Protein AF-A0A2J4G900-F1 (afdb_monomer_lite)

Secondary structure (DSSP, 8-state):
--SHHHHHHHHHHHHHHHHHS-GGGHHHHHHHHHHHHHHHH-TT--B-HHHHHHHSTT-S-HHHHHHHHHHTTSEEEEE-SSS-EEEE-TTSHHHHHHHHHHHH-

Sequence (105 aa):
MRAERSSSAFEEVEEELASLVPRRSQGYLRVFMFFVRKYLEDPSQSFNAYAVEKEVVNISRARPILEWLSQKGFLKVVDSSPVPYYKLNPEKKLVKLLLNLLKQA

pLDDT: mean 86.79, std 13.73, range [41.97, 98.0]

Structure (mmCIF, N/CA/C/O backbone):
data_AF-A0A2J4G900-F1
#
_entry.id   AF-A0A2J4G900-F1
#
loop_
_atom_site.group_PDB
_atom_site.id
_atom_site.type_symbol
_atom_site.label_atom_id
_atom_site.label_alt_id
_atom_site.label_comp_id
_atom_site.label_asym_id
_atom_site.label_entity_id
_atom_site.label_seq_id
_atom_site.pdbx_PDB_ins_code
_atom_site.Cartn_x
_atom_site.Cartn_y
_atom_site.Cartn_z
_atom_site.occupancy
_atom_site.B_iso_or_equiv
_atom_site.auth_seq_id
_atom_site.auth_comp_id
_atom_site.auth_asym_id
_atom_site.auth_atom_id
_atom_site.pdbx_PDB_model_num
ATOM 1 N N . MET A 1 1 ? -0.040 29.761 5.124 1.00 41.97 1 MET A N 1
ATOM 2 C CA . MET A 1 1 ? 0.644 28.966 6.167 1.00 41.97 1 MET A CA 1
ATOM 3 C C . MET A 1 1 ? -0.362 28.004 6.797 1.00 41.97 1 MET A C 1
ATOM 5 O O . MET A 1 1 ? -1.136 28.422 7.645 1.00 41.97 1 MET A O 1
ATOM 9 N N . ARG A 1 2 ? -0.468 26.760 6.305 1.00 43.91 2 ARG A N 1
ATOM 10 C CA . ARG A 1 2 ? -1.389 25.732 6.853 1.00 43.91 2 ARG A CA 1
ATOM 11 C C . ARG A 1 2 ? -0.887 24.286 6.672 1.00 43.91 2 ARG A C 1
ATOM 13 O O . ARG A 1 2 ? -1.627 23.360 6.963 1.00 43.91 2 ARG A O 1
ATOM 20 N N . ALA A 1 3 ? 0.350 24.100 6.199 1.00 45.22 3 ALA A N 1
ATOM 21 C CA . ALA A 1 3 ? 0.895 22.792 5.822 1.00 45.22 3 ALA A CA 1
ATOM 22 C C . ALA A 1 3 ? 1.624 22.056 6.967 1.00 45.22 3 ALA A C 1
ATOM 24 O O . ALA A 1 3 ? 1.782 20.845 6.901 1.00 45.22 3 ALA A O 1
ATOM 25 N N . GLU A 1 4 ? 2.032 22.753 8.032 1.00 42.59 4 GLU A N 1
ATOM 26 C CA . GLU A 1 4 ? 2.922 22.175 9.056 1.00 42.59 4 GLU A CA 1
ATOM 27 C C . GLU A 1 4 ? 2.207 21.259 10.064 1.00 42.59 4 GLU A C 1
ATOM 29 O O . GLU A 1 4 ? 2.804 20.306 10.549 1.00 42.59 4 GLU A O 1
ATOM 34 N N . ARG A 1 5 ? 0.911 21.473 10.344 1.00 43.19 5 ARG A N 1
ATOM 35 C CA . ARG A 1 5 ? 0.171 20.658 11.333 1.00 43.19 5 ARG A CA 1
ATOM 36 C C . ARG A 1 5 ? -0.218 19.264 10.838 1.00 43.19 5 ARG A C 1
ATOM 38 O O . ARG A 1 5 ? -0.371 18.362 11.646 1.00 43.19 5 ARG A O 1
ATOM 45 N N . SER A 1 6 ? -0.384 19.087 9.527 1.00 51.47 6 SER A N 1
ATOM 46 C CA . SER A 1 6 ? -0.807 17.801 8.959 1.00 51.47 6 SER A CA 1
ATOM 47 C C . SER A 1 6 ? 0.345 16.799 8.835 1.00 51.47 6 SER A C 1
ATOM 49 O O . SER A 1 6 ? 0.079 15.603 8.771 1.00 51.47 6 SER A O 1
ATOM 51 N N . SER A 1 7 ? 1.600 17.270 8.782 1.00 58.38 7 SER A N 1
ATOM 52 C CA . SER A 1 7 ? 2.773 16.389 8.666 1.00 58.38 7 SER A CA 1
ATOM 53 C C . SER A 1 7 ? 3.098 15.716 9.999 1.00 58.38 7 SER A C 1
ATOM 55 O O . SER A 1 7 ? 3.331 14.513 10.013 1.00 58.38 7 SER A O 1
ATOM 57 N N . SER A 1 8 ? 3.032 16.451 11.121 1.00 62.94 8 SER A N 1
ATOM 58 C CA . SER A 1 8 ? 3.412 15.895 12.431 1.00 62.94 8 SER A CA 1
ATOM 59 C C . SER A 1 8 ? 2.430 14.831 12.923 1.00 62.94 8 SER A C 1
ATOM 61 O O . SER A 1 8 ? 2.854 13.774 13.365 1.00 62.94 8 SER A O 1
ATOM 63 N N . ALA A 1 9 ? 1.120 15.052 12.764 1.00 68.25 9 ALA A N 1
ATOM 64 C CA . ALA A 1 9 ? 0.107 14.086 13.192 1.00 68.25 9 ALA A CA 1
ATOM 65 C C . ALA A 1 9 ? 0.189 12.760 12.413 1.00 68.25 9 ALA A C 1
ATOM 67 O O . ALA A 1 9 ? -0.064 11.691 12.960 1.00 68.25 9 ALA A O 1
ATOM 68 N N . PHE A 1 10 ? 0.555 12.812 11.128 1.00 71.19 10 PHE A N 1
ATOM 69 C CA . PHE A 1 10 ? 0.726 11.605 10.323 1.00 71.19 10 PHE A CA 1
ATOM 70 C C . PHE A 1 10 ? 2.001 10.843 10.705 1.00 71.19 10 PHE A C 1
ATOM 72 O O . PHE A 1 10 ? 1.972 9.617 10.792 1.00 71.19 10 PHE A O 1
ATOM 79 N N . GLU A 1 11 ? 3.098 11.564 10.947 1.00 72.44 11 GLU A N 1
ATOM 80 C CA . GLU A 1 11 ? 4.365 10.987 11.409 1.00 72.44 11 GLU A CA 1
ATOM 81 C C . GLU A 1 11 ? 4.209 10.329 12.789 1.00 72.44 11 GLU A C 1
ATOM 83 O O . GLU A 1 11 ? 4.638 9.192 12.964 1.00 72.44 11 GLU A O 1
ATOM 88 N N . GLU A 1 12 ? 3.495 10.966 13.724 1.00 76.19 12 GLU A N 1
ATOM 89 C CA . GLU A 1 12 ? 3.167 10.394 15.039 1.00 76.19 12 GLU A CA 1
ATOM 90 C C . GLU A 1 12 ? 2.371 9.083 14.912 1.00 76.19 12 GLU A C 1
ATOM 92 O O . GLU A 1 12 ? 2.716 8.081 15.541 1.00 76.19 12 GLU A O 1
ATOM 97 N N . VAL A 1 13 ? 1.352 9.043 14.044 1.00 77.62 13 VAL A N 1
ATOM 98 C CA . VAL A 1 13 ? 0.569 7.821 13.788 1.00 77.62 13 VAL A CA 1
ATOM 99 C C . VAL A 1 13 ? 1.424 6.733 13.133 1.00 77.62 13 VAL A C 1
ATOM 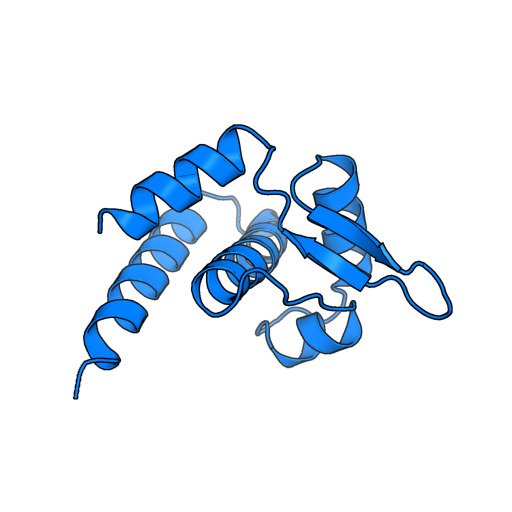101 O O . VAL A 1 13 ? 1.281 5.554 13.462 1.00 77.62 13 VAL A O 1
ATOM 104 N N . GLU A 1 14 ? 2.310 7.088 12.202 1.00 77.69 14 GLU A N 1
ATOM 105 C CA . GLU A 1 14 ? 3.222 6.125 11.581 1.00 77.69 14 GLU A CA 1
ATOM 106 C C . GLU A 1 14 ? 4.195 5.529 12.607 1.00 77.69 14 GLU A C 1
ATOM 108 O O . GLU A 1 14 ? 4.387 4.309 12.620 1.00 77.69 14 GLU A O 1
ATOM 113 N N . GLU A 1 15 ? 4.765 6.350 13.491 1.00 78.75 15 GLU A N 1
ATOM 114 C CA . GLU A 1 15 ? 5.657 5.899 14.562 1.00 78.75 15 GLU A CA 1
ATOM 115 C C . GLU A 1 15 ? 4.933 5.027 15.594 1.00 78.75 15 GLU A C 1
ATOM 117 O O . GLU A 1 15 ? 5.429 3.950 15.947 1.00 78.75 15 GLU A O 1
ATOM 122 N N . GLU A 1 16 ? 3.736 5.429 16.028 1.00 81.56 16 GLU A N 1
ATOM 123 C CA . GLU A 1 16 ? 2.926 4.658 16.969 1.00 81.56 16 GLU A CA 1
ATOM 124 C C . GLU A 1 16 ? 2.553 3.297 16.369 1.00 81.56 16 GLU A C 1
ATOM 126 O O . GLU A 1 16 ? 2.810 2.254 16.977 1.00 81.56 16 GLU A O 1
ATOM 131 N N . LEU A 1 17 ? 2.061 3.266 15.127 1.00 79.75 17 LEU A N 1
ATOM 132 C CA . LEU A 1 17 ? 1.774 2.014 14.428 1.00 79.75 17 LEU A CA 1
ATOM 133 C C . LEU A 1 17 ? 3.038 1.164 14.244 1.00 79.75 17 LEU A C 1
ATOM 135 O O . LEU A 1 17 ? 2.974 -0.056 14.415 1.00 79.75 17 LEU A O 1
ATOM 139 N N . ALA A 1 18 ? 4.186 1.775 13.935 1.00 79.44 18 ALA A N 1
ATOM 140 C CA . ALA A 1 18 ? 5.459 1.074 13.774 1.00 79.44 18 ALA A CA 1
ATOM 141 C C . ALA A 1 18 ? 5.978 0.462 15.082 1.00 79.44 18 ALA A C 1
ATOM 143 O O . ALA A 1 18 ? 6.673 -0.559 15.029 1.00 79.44 18 ALA A O 1
ATOM 144 N N . SER A 1 19 ? 5.628 1.044 16.232 1.00 79.75 19 SER A N 1
ATOM 145 C CA . SER A 1 19 ? 5.941 0.498 17.557 1.00 79.75 19 SER A CA 1
ATOM 146 C C . SER A 1 19 ? 5.132 -0.767 17.887 1.00 79.75 19 SER A C 1
ATOM 148 O O . SER A 1 19 ? 5.622 -1.648 18.59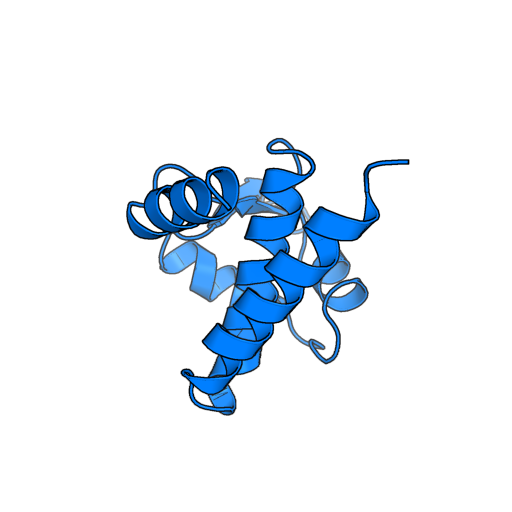4 1.00 79.75 19 SER A O 1
ATOM 150 N N . LEU A 1 20 ? 3.930 -0.899 17.312 1.00 82.69 20 LEU A N 1
ATOM 151 C CA . LEU A 1 20 ? 3.010 -2.018 17.545 1.00 82.69 20 LEU A CA 1
ATOM 152 C C . LEU A 1 20 ? 3.277 -3.230 16.640 1.00 82.69 20 LEU A C 1
ATOM 154 O O . LEU A 1 20 ? 2.826 -4.338 16.941 1.00 82.69 20 LEU A O 1
ATOM 158 N N . VAL A 1 21 ? 4.002 -3.054 15.529 1.00 83.75 21 VAL A N 1
ATOM 159 C CA . VAL A 1 21 ? 4.364 -4.158 14.628 1.00 83.75 21 VAL A CA 1
ATOM 160 C C . VAL A 1 21 ? 5.781 -4.682 14.880 1.00 83.75 21 VAL A C 1
ATOM 162 O O . VAL A 1 21 ? 6.709 -3.909 15.117 1.00 83.75 21 VAL A O 1
ATOM 165 N N . PRO A 1 22 ? 6.008 -6.005 14.744 1.00 85.62 22 PRO A N 1
ATOM 166 C CA . PRO A 1 22 ? 7.351 -6.572 14.802 1.00 85.62 22 PRO A CA 1
ATOM 167 C C . PRO A 1 22 ? 8.302 -5.871 13.825 1.00 85.62 22 PRO A C 1
ATOM 169 O O . PRO A 1 22 ? 7.921 -5.615 12.683 1.00 85.62 22 PRO A O 1
ATOM 172 N N . ARG A 1 23 ? 9.570 -5.660 14.215 1.00 82.50 23 ARG A N 1
ATOM 173 C CA . ARG A 1 23 ? 10.591 -4.992 13.374 1.00 82.50 23 ARG A CA 1
ATOM 174 C C . ARG A 1 23 ? 10.654 -5.530 11.940 1.00 82.50 23 ARG A C 1
ATOM 176 O O . ARG A 1 23 ? 10.733 -4.761 10.991 1.00 82.50 23 ARG A O 1
ATOM 183 N N . ARG A 1 24 ? 10.530 -6.852 11.768 1.00 81.56 24 ARG A N 1
ATOM 184 C CA . ARG A 1 24 ? 10.508 -7.521 10.449 1.00 81.56 24 ARG A CA 1
ATOM 185 C C . ARG A 1 24 ? 9.362 -7.079 9.525 1.00 81.56 24 ARG A C 1
ATOM 187 O O . ARG A 1 24 ? 9.455 -7.257 8.317 1.00 81.56 24 ARG A O 1
ATOM 194 N N . SER A 1 25 ? 8.290 -6.527 10.087 1.00 85.94 25 SER A N 1
ATOM 195 C CA . SER A 1 25 ? 7.087 -6.088 9.378 1.00 85.94 25 SER A CA 1
ATOM 196 C C . SER A 1 25 ? 7.037 -4.572 9.169 1.00 85.94 25 SER A C 1
ATOM 198 O O . SER A 1 25 ? 6.178 -4.097 8.429 1.00 85.94 25 SER A O 1
ATOM 200 N N . GLN A 1 26 ? 7.955 -3.804 9.768 1.00 87.62 26 GLN A N 1
ATOM 201 C CA . GLN A 1 26 ? 7.952 -2.339 9.677 1.00 87.62 26 GLN A CA 1
ATOM 202 C C . GLN A 1 26 ? 8.108 -1.843 8.237 1.00 87.62 26 GLN A C 1
ATOM 204 O O . GLN A 1 26 ? 7.477 -0.861 7.865 1.00 87.62 26 GLN A O 1
ATOM 209 N N . GLY A 1 27 ? 8.867 -2.549 7.392 1.00 90.56 27 GLY A N 1
ATOM 210 C CA . GLY A 1 27 ? 8.988 -2.178 5.981 1.00 90.56 27 GLY A CA 1
ATOM 211 C C . GLY A 1 27 ? 7.660 -2.253 5.218 1.00 90.56 27 GLY A C 1
ATOM 212 O O . GLY A 1 27 ? 7.360 -1.376 4.414 1.00 90.56 27 GLY A O 1
ATOM 213 N N . TYR A 1 28 ? 6.821 -3.248 5.525 1.00 92.44 28 TYR A N 1
ATOM 214 C CA . TYR A 1 28 ? 5.484 -3.370 4.936 1.00 92.44 28 TYR A CA 1
ATOM 215 C C . TYR A 1 28 ? 4.570 -2.234 5.388 1.00 92.44 28 TYR A C 1
ATOM 217 O O . TYR A 1 28 ? 3.828 -1.688 4.574 1.00 92.44 28 TYR A O 1
ATOM 225 N N . LEU A 1 29 ? 4.645 -1.872 6.673 1.00 91.44 29 LEU A N 1
ATOM 226 C CA . LEU A 1 29 ? 3.876 -0.763 7.220 1.00 91.44 29 LEU A CA 1
ATOM 227 C C . LEU A 1 29 ? 4.290 0.566 6.581 1.00 91.44 29 LEU A C 1
ATOM 229 O O . LEU A 1 29 ? 3.418 1.269 6.094 1.00 91.44 29 LEU A O 1
ATOM 233 N N . ARG A 1 30 ? 5.590 0.875 6.506 1.00 92.00 30 ARG A N 1
ATOM 234 C CA . ARG A 1 30 ? 6.095 2.119 5.893 1.00 92.00 30 ARG A CA 1
ATOM 235 C C . ARG A 1 30 ? 5.652 2.271 4.446 1.00 92.00 30 ARG A C 1
ATOM 237 O O . ARG A 1 30 ? 5.141 3.314 4.054 1.00 92.00 30 ARG A O 1
ATOM 244 N N . VAL A 1 31 ? 5.780 1.206 3.651 1.00 95.38 31 VAL A N 1
ATOM 245 C CA . VAL A 1 31 ? 5.297 1.224 2.264 1.00 95.38 31 VAL A CA 1
ATOM 246 C C . VAL A 1 31 ? 3.783 1.427 2.225 1.00 95.38 31 VAL A C 1
ATOM 248 O O . VAL A 1 31 ? 3.303 2.226 1.433 1.00 95.38 31 VAL A O 1
ATOM 251 N N . PHE A 1 32 ? 3.011 0.757 3.083 1.00 95.38 32 PHE A N 1
ATOM 252 C CA . PHE A 1 32 ? 1.564 0.965 3.138 1.00 95.38 32 PHE A CA 1
ATOM 253 C C . PHE A 1 32 ? 1.190 2.406 3.526 1.00 95.38 32 PHE A C 1
ATOM 255 O O . PHE A 1 32 ? 0.369 3.019 2.842 1.00 95.38 32 PHE A O 1
ATOM 262 N N . MET A 1 33 ? 1.820 2.964 4.562 1.00 92.94 33 MET A N 1
ATOM 263 C CA . MET A 1 33 ? 1.594 4.337 5.021 1.00 92.94 33 MET A CA 1
ATOM 264 C C . MET A 1 33 ? 1.998 5.362 3.962 1.00 92.94 33 MET A C 1
ATOM 266 O O . MET A 1 33 ? 1.265 6.326 3.759 1.00 92.94 33 MET A O 1
ATOM 270 N N . PHE A 1 34 ? 3.057 5.108 3.188 1.00 94.88 34 PHE A N 1
ATOM 271 C CA . PHE A 1 34 ? 3.393 5.915 2.015 1.00 94.88 34 PHE A CA 1
ATOM 272 C C . PHE A 1 34 ? 2.214 6.024 1.032 1.00 94.88 34 PHE A C 1
ATOM 274 O O . PHE A 1 34 ? 1.836 7.131 0.654 1.00 94.88 34 PHE A O 1
ATOM 281 N N . PHE A 1 35 ? 1.558 4.914 0.669 1.00 96.62 35 PHE A N 1
ATOM 282 C CA . PHE A 1 35 ? 0.380 4.969 -0.215 1.00 96.62 35 PHE A CA 1
ATOM 283 C C . PHE A 1 35 ? -0.815 5.677 0.424 1.00 96.62 35 PHE A C 1
ATOM 285 O O . PHE A 1 35 ? -1.559 6.357 -0.279 1.00 96.62 35 PHE A O 1
ATOM 292 N N . VAL A 1 36 ? -1.018 5.521 1.734 1.00 94.88 36 VAL A N 1
ATOM 293 C CA . VAL A 1 36 ? -2.080 6.228 2.466 1.00 94.88 36 VAL A CA 1
ATOM 294 C C . VAL A 1 36 ? -1.837 7.734 2.426 1.00 94.88 36 VAL A C 1
ATOM 296 O O . VAL A 1 36 ? -2.743 8.479 2.057 1.00 94.88 36 VAL A O 1
ATOM 299 N N . ARG A 1 37 ? -0.611 8.178 2.719 1.00 92.75 37 ARG A N 1
ATOM 300 C CA . ARG A 1 37 ? -0.208 9.585 2.653 1.00 92.75 37 ARG A CA 1
ATOM 301 C C . ARG A 1 37 ? -0.407 10.156 1.256 1.00 92.75 37 ARG A C 1
ATOM 303 O O . ARG A 1 37 ? -1.091 11.160 1.097 1.00 92.75 37 ARG A O 1
ATOM 310 N N . LYS A 1 38 ? 0.133 9.482 0.237 1.00 94.88 38 LYS A N 1
ATOM 311 C CA . LYS A 1 38 ? 0.011 9.919 -1.158 1.00 94.88 38 LYS A CA 1
ATOM 312 C C . LYS A 1 38 ? -1.436 9.977 -1.628 1.00 94.88 38 LYS A C 1
ATOM 314 O O . LYS A 1 38 ? -1.805 10.914 -2.317 1.00 94.88 38 LYS A O 1
ATOM 319 N N . TYR A 1 39 ? -2.287 9.062 -1.171 1.00 95.06 39 TYR A N 1
ATOM 320 C CA . TYR A 1 39 ? -3.720 9.129 -1.447 1.00 95.06 39 TYR A CA 1
ATOM 321 C C . TYR A 1 39 ? -4.412 10.336 -0.792 1.00 95.06 39 TYR A C 1
ATOM 323 O O . TYR A 1 39 ? -5.349 10.884 -1.368 1.00 95.06 39 TYR A O 1
ATOM 331 N N . LEU A 1 40 ? -4.000 10.732 0.418 1.00 91.56 40 LEU A N 1
ATOM 332 C CA . LEU A 1 40 ? -4.534 11.926 1.084 1.00 91.56 40 LEU A CA 1
ATOM 333 C C . LEU A 1 40 ? -4.063 13.221 0.402 1.00 91.56 40 LEU A C 1
ATOM 335 O O . LEU A 1 40 ? -4.832 14.178 0.360 1.00 91.56 40 LEU A O 1
ATOM 339 N N . GLU A 1 41 ? -2.843 13.231 -0.145 1.00 92.31 41 GLU A N 1
ATOM 340 C CA . GLU A 1 41 ? -2.308 14.326 -0.969 1.00 92.31 41 GLU A CA 1
ATOM 341 C C . GLU A 1 41 ? -3.044 14.415 -2.324 1.00 92.31 41 GLU A C 1
ATOM 343 O O . GLU A 1 41 ? -3.553 15.475 -2.684 1.00 92.31 41 GLU A O 1
ATOM 348 N N . ASP A 1 42 ? -3.135 13.300 -3.058 1.00 94.00 42 ASP A N 1
ATOM 349 C CA . ASP A 1 42 ? -3.825 13.177 -4.347 1.00 94.00 42 ASP A CA 1
ATOM 350 C C . ASP A 1 42 ? -4.263 11.711 -4.612 1.00 94.00 42 ASP A C 1
ATOM 352 O O . ASP A 1 42 ? -3.433 10.842 -4.908 1.00 94.00 42 ASP A O 1
ATOM 356 N N . PRO A 1 43 ? -5.579 11.408 -4.582 1.00 93.75 43 PRO A N 1
ATOM 357 C CA . PRO A 1 43 ? -6.113 10.058 -4.790 1.00 93.75 43 PRO A CA 1
ATOM 358 C C . PRO A 1 43 ? -5.823 9.423 -6.158 1.00 93.75 43 PRO A C 1
ATOM 360 O O . PRO A 1 43 ? -6.028 8.215 -6.321 1.00 93.75 43 PRO A O 1
ATOM 363 N N . SER A 1 44 ? -5.426 10.215 -7.158 1.00 93.56 44 SER A N 1
ATOM 364 C CA . SER A 1 44 ? -5.150 9.734 -8.516 1.00 93.56 44 SER A CA 1
ATOM 365 C C . SER A 1 44 ? -3.746 9.142 -8.674 1.00 93.56 44 SER A C 1
ATOM 367 O O . SER A 1 44 ? -3.484 8.432 -9.650 1.00 93.56 44 SER A O 1
ATOM 369 N N . GLN A 1 45 ? -2.858 9.381 -7.704 1.00 94.81 45 GLN A N 1
ATOM 370 C CA . GLN A 1 45 ? -1.465 8.969 -7.785 1.00 94.81 45 GLN A CA 1
ATOM 371 C C . GLN A 1 45 ? -1.297 7.448 -7.801 1.00 94.81 45 GLN A C 1
ATOM 373 O O . GLN A 1 45 ? -1.989 6.683 -7.121 1.00 94.81 45 GLN A O 1
ATOM 378 N N . SER A 1 46 ? -0.312 7.010 -8.581 1.00 96.56 46 SER A N 1
ATOM 379 C CA . SER A 1 46 ? 0.132 5.625 -8.631 1.00 96.56 46 SER A CA 1
ATOM 380 C C . SER A 1 46 ? 1.650 5.565 -8.723 1.00 96.56 46 SER A C 1
ATOM 382 O O . SER A 1 46 ? 2.293 6.469 -9.255 1.00 96.56 46 SER A O 1
ATOM 384 N N . PHE A 1 47 ? 2.227 4.498 -8.181 1.00 97.12 47 PHE A N 1
ATOM 385 C CA . PHE A 1 47 ? 3.669 4.365 -8.014 1.00 97.12 47 PHE A CA 1
ATOM 386 C C . PHE A 1 47 ? 4.124 2.976 -8.436 1.00 97.12 47 PHE A C 1
ATOM 388 O O . PHE A 1 47 ? 3.469 1.975 -8.143 1.00 97.12 47 PHE A O 1
ATOM 395 N N . ASN A 1 48 ? 5.270 2.917 -9.103 1.00 96.38 48 ASN A N 1
ATOM 396 C CA . ASN A 1 48 ? 5.982 1.672 -9.359 1.00 96.38 48 ASN A CA 1
ATOM 397 C C . ASN A 1 48 ? 7.008 1.401 -8.242 1.00 96.38 48 ASN A C 1
ATOM 399 O O . ASN A 1 48 ? 7.255 2.253 -7.387 1.00 96.38 48 ASN A O 1
ATOM 403 N N . ALA A 1 49 ? 7.627 0.217 -8.250 1.00 96.12 49 ALA A N 1
ATOM 404 C CA . ALA A 1 49 ? 8.598 -0.174 -7.222 1.00 96.12 49 ALA A CA 1
ATOM 405 C C . ALA A 1 49 ? 9.762 0.820 -7.072 1.00 96.12 49 ALA A C 1
ATOM 407 O O . ALA A 1 49 ? 10.133 1.156 -5.953 1.00 96.12 49 ALA A O 1
ATOM 408 N N . TYR A 1 50 ? 10.274 1.341 -8.188 1.00 94.94 50 TYR A N 1
ATOM 409 C CA . TYR A 1 50 ? 11.386 2.288 -8.194 1.00 94.94 50 TYR A CA 1
ATOM 410 C C . TYR A 1 50 ? 11.037 3.619 -7.517 1.00 94.94 50 TYR A C 1
ATOM 412 O O . TYR A 1 50 ? 11.841 4.162 -6.762 1.00 94.94 50 TYR A O 1
ATOM 420 N N . ALA A 1 51 ? 9.832 4.142 -7.759 1.00 95.19 51 ALA A N 1
ATOM 421 C CA . ALA A 1 51 ? 9.363 5.356 -7.099 1.00 95.19 51 ALA A CA 1
ATOM 422 C C . ALA A 1 51 ? 9.244 5.152 -5.581 1.00 95.19 51 ALA A C 1
ATOM 424 O O . ALA A 1 51 ? 9.677 6.004 -4.811 1.00 95.19 51 ALA A O 1
ATOM 425 N N . VAL A 1 52 ? 8.733 3.995 -5.147 1.00 96.31 52 VAL A N 1
ATOM 426 C CA . VAL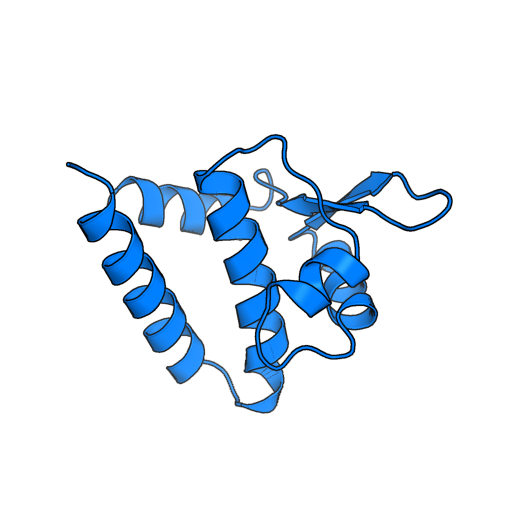 A 1 52 ? 8.627 3.667 -3.717 1.00 96.31 52 VAL A CA 1
ATOM 427 C C . VAL A 1 52 ? 10.003 3.535 -3.060 1.00 96.31 52 VAL A C 1
ATOM 429 O O . VAL A 1 52 ? 10.198 4.053 -1.968 1.00 96.31 52 VAL A O 1
ATOM 432 N N . GLU A 1 53 ? 10.972 2.890 -3.712 1.00 95.69 53 GLU A N 1
ATOM 433 C CA . GLU A 1 53 ? 12.342 2.731 -3.183 1.00 95.69 53 GLU A CA 1
ATOM 434 C C . GLU A 1 53 ? 13.084 4.066 -3.023 1.00 95.69 53 GLU A C 1
ATOM 436 O O . GLU A 1 53 ? 13.958 4.185 -2.167 1.00 95.69 53 GLU A O 1
ATOM 441 N N . LYS A 1 54 ? 12.735 5.083 -3.820 1.00 94.25 54 LYS A N 1
ATOM 442 C CA . LYS A 1 54 ? 13.296 6.436 -3.690 1.00 94.25 54 LYS A CA 1
ATOM 443 C C . LYS A 1 54 ? 12.695 7.242 -2.547 1.00 94.25 54 LYS A C 1
ATOM 445 O O . LYS A 1 54 ? 13.406 8.020 -1.921 1.00 94.25 54 LYS A O 1
ATOM 450 N N . GLU A 1 55 ? 11.396 7.097 -2.329 1.00 93.62 55 GLU A N 1
ATOM 451 C CA . GLU A 1 55 ? 10.642 7.920 -1.380 1.00 93.62 55 GLU A CA 1
ATOM 452 C C . GLU A 1 55 ? 10.631 7.312 0.029 1.00 93.62 55 GLU A C 1
ATOM 454 O O . GLU A 1 55 ? 10.646 8.031 1.026 1.00 93.62 55 GLU A O 1
ATOM 459 N N . VAL A 1 56 ? 10.614 5.979 0.138 1.00 92.12 56 VAL A N 1
ATOM 460 C CA . VAL A 1 56 ? 10.480 5.290 1.424 1.00 92.12 56 VAL A CA 1
ATOM 461 C C . VAL A 1 56 ? 11.851 4.896 1.965 1.00 92.12 56 VAL A C 1
ATOM 463 O O . VAL A 1 56 ? 12.490 3.946 1.508 1.00 92.12 56 VAL A O 1
ATOM 466 N N . VAL A 1 57 ? 12.289 5.607 3.005 1.00 86.75 57 VAL A N 1
ATOM 467 C CA . VAL A 1 57 ? 13.596 5.403 3.642 1.00 86.75 57 VAL A CA 1
ATOM 468 C C . VAL A 1 57 ? 13.752 3.962 4.153 1.00 86.75 57 VAL A C 1
ATOM 470 O O . VAL A 1 57 ? 12.876 3.408 4.825 1.00 86.75 57 VAL A O 1
ATOM 473 N N . ASN A 1 58 ? 14.926 3.374 3.894 1.00 85.94 58 ASN A N 1
ATOM 474 C CA . ASN A 1 58 ? 15.301 1.999 4.249 1.00 85.94 58 ASN A CA 1
ATOM 475 C C . ASN A 1 58 ? 14.513 0.891 3.520 1.00 85.94 58 ASN A C 1
ATOM 477 O O . ASN A 1 58 ? 14.474 -0.244 3.998 1.00 85.94 58 ASN A O 1
ATOM 481 N N . ILE A 1 59 ? 13.923 1.182 2.356 1.00 89.00 59 ILE A N 1
ATOM 482 C CA . ILE A 1 59 ? 13.338 0.171 1.468 1.00 89.00 59 ILE A CA 1
ATOM 483 C C . ILE A 1 59 ? 14.168 0.069 0.190 1.00 89.00 59 ILE A C 1
ATOM 485 O O . ILE A 1 59 ? 14.126 0.941 -0.665 1.00 89.00 59 ILE A O 1
ATOM 489 N N . SER A 1 60 ? 14.911 -1.029 0.044 1.00 87.00 60 SER A N 1
ATOM 490 C CA . SER A 1 60 ? 15.738 -1.317 -1.141 1.00 87.00 60 SER A CA 1
ATOM 491 C C . SER A 1 60 ? 15.133 -2.359 -2.087 1.00 87.00 60 SER A C 1
ATOM 493 O O . SER A 1 60 ? 15.675 -2.611 -3.158 1.00 87.00 60 SER A O 1
ATOM 495 N N . ARG A 1 61 ? 14.041 -3.014 -1.673 1.00 90.31 61 ARG A N 1
ATOM 496 C CA . ARG A 1 61 ? 13.294 -4.002 -2.465 1.00 90.31 61 ARG A CA 1
ATOM 497 C C . ARG A 1 61 ? 11.799 -3.819 -2.217 1.00 90.31 61 ARG A C 1
ATOM 499 O O . ARG A 1 61 ? 11.203 -4.558 -1.435 1.00 90.31 61 ARG A O 1
ATOM 506 N N . ALA A 1 62 ? 11.188 -2.828 -2.860 1.00 94.69 62 ALA A N 1
ATOM 507 C CA . ALA A 1 62 ? 9.765 -2.538 -2.687 1.00 94.69 62 ALA A CA 1
ATOM 508 C C . ALA A 1 62 ? 8.873 -3.554 -3.407 1.00 94.69 62 ALA A C 1
ATOM 510 O O . ALA A 1 62 ? 7.774 -3.840 -2.938 1.00 94.69 62 ALA A O 1
ATOM 511 N N . ARG A 1 63 ? 9.332 -4.139 -4.521 1.00 94.88 63 ARG A N 1
ATOM 512 C CA . ARG A 1 63 ? 8.502 -5.023 -5.359 1.00 94.88 63 ARG A CA 1
ATOM 513 C C . ARG A 1 63 ? 7.809 -6.166 -4.587 1.00 94.88 63 ARG A C 1
ATOM 515 O O . ARG A 1 63 ? 6.589 -6.252 -4.702 1.00 94.88 63 ARG A O 1
ATOM 522 N N . PRO A 1 64 ? 8.491 -6.978 -3.752 1.00 95.19 64 PRO A N 1
ATOM 523 C CA . PRO A 1 64 ? 7.821 -8.038 -2.987 1.00 95.19 64 PRO A CA 1
ATOM 524 C C . PRO A 1 64 ? 6.773 -7.506 -1.999 1.00 95.19 64 PRO A C 1
ATOM 526 O O . PRO A 1 64 ? 5.748 -8.143 -1.767 1.00 95.19 64 PRO A O 1
ATOM 529 N N . ILE A 1 65 ? 7.012 -6.321 -1.426 1.00 96.00 65 ILE A N 1
ATOM 530 C CA . ILE A 1 65 ? 6.081 -5.667 -0.500 1.00 96.00 65 ILE A CA 1
ATOM 531 C C . ILE A 1 65 ? 4.831 -5.206 -1.255 1.00 96.00 65 ILE A C 1
ATOM 533 O O . ILE A 1 65 ? 3.715 -5.431 -0.789 1.00 96.00 65 ILE A O 1
ATOM 537 N N . LEU A 1 66 ? 5.007 -4.604 -2.433 1.00 97.00 66 LEU A N 1
ATOM 538 C CA . LEU A 1 66 ? 3.913 -4.148 -3.292 1.00 97.00 66 LEU A CA 1
ATOM 539 C C . LEU A 1 66 ? 3.047 -5.310 -3.777 1.00 97.00 66 LEU A C 1
ATOM 541 O O . LEU A 1 66 ? 1.822 -5.244 -3.682 1.00 97.00 66 LEU A O 1
ATOM 545 N N . GLU A 1 67 ? 3.679 -6.393 -4.231 1.00 95.75 67 GLU A N 1
ATOM 546 C CA . GLU A 1 67 ? 2.994 -7.621 -4.641 1.00 95.75 67 GLU A CA 1
ATOM 547 C C . GLU A 1 67 ? 2.188 -8.204 -3.472 1.00 95.75 67 GLU A C 1
ATOM 549 O O . GLU A 1 67 ? 1.000 -8.492 -3.623 1.00 95.75 67 GLU A O 1
ATOM 554 N N . TRP A 1 68 ? 2.779 -8.283 -2.276 1.00 96.06 68 TRP A N 1
ATOM 555 C CA . TRP A 1 68 ? 2.081 -8.754 -1.080 1.00 96.06 68 TRP A CA 1
ATOM 556 C C . TRP A 1 68 ? 0.899 -7.854 -0.692 1.00 96.06 68 TRP A C 1
ATOM 558 O O . TRP A 1 68 ? -0.207 -8.344 -0.456 1.00 96.06 68 TRP A O 1
ATOM 568 N N . LEU A 1 69 ? 1.091 -6.531 -0.654 1.00 96.62 69 LEU A N 1
ATOM 569 C CA . LEU A 1 69 ? 0.028 -5.575 -0.330 1.00 96.62 69 LEU A CA 1
ATOM 570 C C . LEU A 1 69 ? -1.109 -5.632 -1.356 1.00 96.62 69 LEU A C 1
ATOM 572 O O . LEU A 1 69 ? -2.283 -5.542 -0.981 1.00 96.62 69 LEU A O 1
ATOM 576 N N . SER A 1 70 ? -0.779 -5.828 -2.633 1.00 96.88 70 SER A N 1
ATOM 577 C CA . SER A 1 70 ? -1.763 -5.998 -3.697 1.00 96.88 70 SER A CA 1
ATOM 578 C C . SER A 1 70 ? -2.530 -7.314 -3.574 1.00 96.88 70 SER A C 1
ATOM 580 O O . SER A 1 70 ? -3.758 -7.297 -3.606 1.00 96.88 70 SER A O 1
ATOM 582 N N . GLN A 1 71 ? -1.854 -8.436 -3.305 1.00 96.38 71 GLN A N 1
ATOM 583 C CA . GLN A 1 71 ? -2.501 -9.731 -3.041 1.00 96.38 71 GLN A CA 1
ATOM 584 C C . GLN A 1 71 ? -3.438 -9.679 -1.830 1.00 96.38 71 GLN A C 1
ATOM 586 O O . GLN A 1 71 ? -4.498 -10.303 -1.813 1.00 96.38 71 GLN A O 1
ATOM 591 N N . LYS A 1 72 ? -3.075 -8.908 -0.800 1.00 96.19 72 LYS A N 1
ATOM 592 C CA . LYS A 1 72 ? -3.946 -8.650 0.354 1.00 96.19 72 LYS A CA 1
ATOM 593 C C . LYS A 1 72 ? -5.056 -7.642 0.051 1.00 96.19 72 LYS A C 1
ATOM 595 O O . LYS A 1 72 ? -5.909 -7.414 0.908 1.00 96.19 72 LYS A O 1
ATOM 600 N N . GLY A 1 73 ? -5.079 -7.048 -1.137 1.00 96.88 73 GLY A N 1
ATOM 601 C CA . GLY A 1 73 ? -6.086 -6.103 -1.606 1.00 96.88 73 GLY A CA 1
ATOM 602 C C . GLY A 1 73 ? -5.932 -4.688 -1.054 1.00 96.88 73 GLY A C 1
ATOM 603 O O . GLY A 1 73 ? -6.862 -3.901 -1.200 1.00 96.88 73 GLY A O 1
ATOM 604 N N . PHE A 1 74 ? -4.822 -4.357 -0.383 1.00 97.06 74 PHE A N 1
ATOM 605 C CA . PHE A 1 74 ? -4.543 -2.987 0.074 1.00 97.06 74 PHE A CA 1
ATOM 606 C C . PHE A 1 74 ? -4.169 -2.065 -1.087 1.00 97.06 74 PHE A C 1
ATOM 608 O O . PHE A 1 74 ? -4.465 -0.874 -1.024 1.00 97.06 74 PHE A O 1
ATOM 615 N N . LEU A 1 75 ? -3.578 -2.620 -2.148 1.00 97.81 75 LEU A N 1
ATOM 616 C CA . LEU A 1 75 ? -3.231 -1.907 -3.375 1.00 97.81 75 LEU A CA 1
ATOM 617 C C . LEU A 1 75 ? -3.936 -2.525 -4.592 1.00 97.81 75 LEU A C 1
ATOM 619 O O . LEU A 1 75 ? -4.107 -3.743 -4.667 1.00 97.81 75 LEU A O 1
ATOM 623 N N . LYS A 1 76 ? -4.306 -1.689 -5.564 1.00 97.06 76 LYS A N 1
ATOM 624 C CA . LYS A 1 76 ? -4.746 -2.098 -6.907 1.00 97.06 76 LYS A CA 1
ATOM 625 C C . LYS A 1 76 ? -3.590 -1.911 -7.891 1.00 97.06 76 LYS A C 1
ATOM 627 O O . LYS A 1 76 ? -2.940 -0.868 -7.854 1.00 97.06 76 LYS A O 1
ATOM 632 N N . VAL A 1 77 ? -3.374 -2.880 -8.778 1.00 96.50 77 VAL A N 1
ATOM 633 C CA . VAL A 1 77 ? -2.505 -2.710 -9.954 1.00 96.50 77 VAL A CA 1
ATOM 634 C C . VAL A 1 77 ? -3.300 -1.951 -11.017 1.00 96.50 77 VAL A C 1
ATOM 636 O O . VAL A 1 77 ? -4.431 -2.335 -11.311 1.00 96.50 77 VAL A O 1
ATOM 639 N N . VAL A 1 78 ? -2.756 -0.849 -11.532 1.00 93.38 78 VAL A N 1
ATOM 640 C CA . VAL A 1 78 ? -3.431 0.008 -12.532 1.00 93.38 78 VAL A CA 1
ATOM 641 C C . VAL A 1 78 ? -2.852 -0.120 -13.929 1.00 93.38 78 VAL A C 1
ATOM 643 O O . VAL A 1 78 ? -3.591 -0.000 -14.899 1.00 93.38 78 VAL A O 1
ATOM 646 N N . ASP A 1 79 ? -1.559 -0.397 -14.015 1.00 90.19 79 ASP A N 1
ATOM 647 C CA . ASP A 1 79 ? -0.853 -0.723 -15.244 1.00 90.19 79 ASP A CA 1
ATOM 648 C C . ASP A 1 79 ? 0.132 -1.842 -14.914 1.00 90.19 79 ASP A C 1
ATOM 650 O O . ASP A 1 79 ? 0.696 -1.863 -13.819 1.00 90.19 79 ASP A O 1
ATOM 654 N N . SER A 1 80 ? 0.303 -2.779 -15.836 1.00 82.50 80 SER A N 1
ATOM 655 C CA . SER A 1 80 ? 1.176 -3.944 -15.699 1.00 82.50 80 SER A CA 1
ATOM 656 C C . SER A 1 80 ? 2.335 -3.927 -16.702 1.00 82.50 80 SER A C 1
ATOM 658 O O . SER A 1 80 ? 3.183 -4.815 -16.632 1.00 82.50 80 SER A O 1
ATOM 660 N N . SER A 1 81 ? 2.392 -2.959 -17.628 1.00 82.94 81 SER A N 1
ATOM 661 C CA . SER A 1 81 ? 3.350 -2.952 -18.7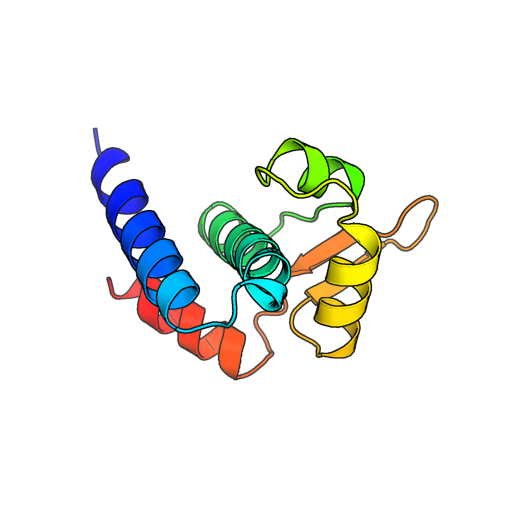38 1.00 82.94 81 SER A CA 1
ATOM 662 C C . SER A 1 81 ? 4.037 -1.591 -18.901 1.00 82.94 81 SER A C 1
ATOM 664 O O . SER A 1 81 ? 3.354 -0.577 -18.968 1.00 82.94 81 SER A O 1
ATOM 666 N N . PRO A 1 82 ? 5.378 -1.520 -19.022 1.00 83.25 82 PRO A N 1
ATOM 667 C CA . PRO A 1 82 ? 6.376 -2.586 -18.853 1.00 83.25 82 PRO A CA 1
ATOM 668 C C . PRO A 1 82 ? 6.730 -2.874 -17.380 1.00 83.25 82 PRO A C 1
ATOM 670 O O . PRO A 1 82 ? 7.402 -3.861 -17.084 1.00 83.25 82 PRO A O 1
ATOM 673 N N . VAL A 1 83 ? 6.301 -2.015 -16.450 1.00 87.31 83 VAL A N 1
ATOM 674 C CA . VAL A 1 83 ? 6.542 -2.139 -15.005 1.00 87.31 83 VAL A CA 1
ATOM 675 C C . VAL A 1 83 ? 5.222 -1.900 -14.271 1.00 87.31 83 VAL A C 1
ATOM 677 O O . VAL A 1 83 ? 4.564 -0.906 -14.570 1.00 87.31 83 VAL A O 1
ATOM 680 N N . PRO A 1 84 ? 4.837 -2.743 -13.294 1.00 94.25 84 PRO A N 1
ATOM 681 C CA . PRO A 1 84 ? 3.577 -2.563 -12.592 1.00 94.25 84 PRO A CA 1
ATOM 682 C C . PRO A 1 84 ? 3.500 -1.254 -11.798 1.00 94.25 84 PRO A C 1
ATOM 684 O O . PRO A 1 84 ? 4.399 -0.944 -11.007 1.00 94.25 84 PRO A O 1
ATOM 687 N N . TYR A 1 85 ? 2.390 -0.538 -11.961 1.00 96.62 85 TYR A N 1
ATOM 688 C CA . TYR A 1 85 ? 2.004 0.611 -11.148 1.00 96.62 85 TYR A CA 1
ATOM 689 C C . TYR A 1 85 ? 0.906 0.219 -10.168 1.00 96.62 85 TYR A C 1
ATOM 691 O O . TYR A 1 85 ? -0.066 -0.455 -10.517 1.00 96.62 85 TYR A O 1
ATOM 699 N N . TYR A 1 86 ? 1.050 0.688 -8.935 1.00 97.81 86 TYR A N 1
ATOM 700 C CA . TYR A 1 86 ? 0.158 0.396 -7.824 1.00 97.81 86 TYR A CA 1
ATOM 701 C C . TYR A 1 86 ? -0.512 1.681 -7.347 1.00 97.81 86 TYR A C 1
ATOM 703 O O . TYR A 1 86 ? 0.109 2.741 -7.340 1.00 97.81 86 TYR A O 1
ATOM 711 N N . LYS A 1 87 ? -1.761 1.585 -6.898 1.00 97.38 87 LYS A N 1
ATOM 712 C CA . LYS A 1 87 ? -2.455 2.649 -6.159 1.00 97.38 87 LYS A CA 1
ATOM 713 C C . LYS A 1 87 ? -3.139 2.090 -4.922 1.00 97.38 87 LYS A C 1
ATOM 715 O O . LYS A 1 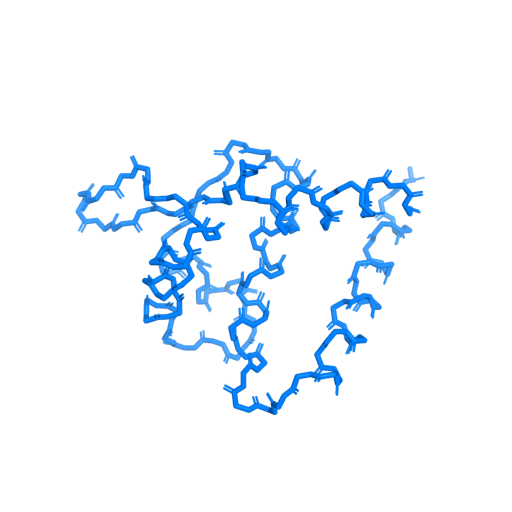87 ? -3.441 0.896 -4.872 1.00 97.38 87 LYS A O 1
ATOM 720 N N . LEU A 1 88 ? -3.436 2.947 -3.951 1.00 98.00 88 LEU A N 1
ATOM 721 C CA . LEU A 1 88 ? -4.207 2.555 -2.774 1.00 98.00 88 LEU A CA 1
ATOM 722 C C . LEU A 1 88 ? -5.596 2.026 -3.177 1.00 98.00 88 LEU A C 1
ATOM 724 O O . LEU A 1 88 ? -6.231 2.549 -4.094 1.00 98.00 88 LEU A O 1
ATOM 728 N N . ASN A 1 89 ? -6.080 0.988 -2.493 1.00 97.62 89 ASN A N 1
ATOM 729 C CA . ASN A 1 89 ? -7.432 0.468 -2.671 1.00 97.62 89 ASN A CA 1
ATOM 730 C C . ASN A 1 89 ? -8.401 1.021 -1.601 1.00 97.62 89 ASN A C 1
ATOM 732 O O . ASN A 1 89 ? -8.529 0.408 -0.535 1.00 97.62 89 ASN A O 1
ATOM 736 N N . PRO A 1 90 ? -9.141 2.115 -1.867 1.00 94.81 90 PRO A N 1
ATOM 737 C CA . PRO A 1 90 ? -10.063 2.697 -0.889 1.00 94.81 90 PRO A CA 1
ATOM 738 C C . PRO A 1 90 ? -11.310 1.836 -0.621 1.00 94.81 90 PRO A C 1
ATOM 740 O O . PRO A 1 90 ? -12.027 2.083 0.346 1.00 94.81 90 PRO A O 1
ATOM 743 N N . GLU A 1 91 ? -11.583 0.817 -1.442 1.00 94.75 91 GLU A N 1
ATOM 744 C CA . GLU A 1 91 ? -12.722 -0.094 -1.244 1.00 94.75 91 GLU A CA 1
ATOM 745 C C . GLU A 1 91 ? -12.438 -1.151 -0.172 1.00 94.75 91 GLU A C 1
ATOM 747 O O . GLU A 1 91 ? -13.364 -1.742 0.390 1.00 94.75 91 GLU A O 1
ATOM 752 N N . LYS A 1 92 ? -11.164 -1.395 0.164 1.00 95.81 92 LYS A N 1
ATOM 753 C CA . LYS A 1 92 ? -10.823 -2.335 1.230 1.00 95.81 92 LYS A CA 1
ATOM 754 C C . LYS A 1 92 ? -11.241 -1.756 2.581 1.00 95.81 92 LYS A C 1
ATOM 756 O O . LYS A 1 92 ? -10.777 -0.691 2.975 1.00 95.81 92 LYS A O 1
ATOM 761 N N . LYS A 1 93 ? -12.047 -2.511 3.340 1.00 94.06 93 LYS A N 1
ATOM 762 C CA . LYS A 1 93 ? -12.617 -2.095 4.640 1.00 94.06 93 LYS A CA 1
ATOM 763 C C . LYS A 1 93 ? -11.603 -1.417 5.572 1.00 94.06 93 LYS A C 1
ATOM 765 O O . LYS A 1 93 ? -11.894 -0.352 6.099 1.00 94.06 93 LYS A O 1
ATOM 770 N N . LEU A 1 94 ? -10.423 -2.013 5.755 1.00 90.81 94 LEU A N 1
ATOM 771 C CA . LEU A 1 94 ? -9.386 -1.469 6.642 1.00 90.81 94 LEU A CA 1
ATOM 772 C C . LEU A 1 94 ? -8.813 -0.146 6.119 1.00 90.81 94 LEU A C 1
ATOM 774 O O . LEU A 1 94 ? -8.680 0.796 6.888 1.00 90.81 94 LEU A O 1
ATOM 778 N N . VAL A 1 95 ? -8.552 -0.050 4.813 1.00 94.12 95 VAL A N 1
ATOM 779 C CA . VAL A 1 95 ? -8.086 1.194 4.182 1.00 94.12 95 VAL A CA 1
ATOM 780 C C . VAL A 1 95 ? -9.123 2.297 4.365 1.00 94.12 95 VAL A C 1
ATOM 782 O O . VAL A 1 95 ? -8.780 3.395 4.785 1.00 94.12 95 VAL A O 1
ATOM 785 N N . LYS A 1 96 ? -10.404 1.995 4.126 1.00 93.38 96 LYS A N 1
ATOM 786 C CA . LYS A 1 96 ? -11.503 2.947 4.320 1.00 93.38 96 LYS A CA 1
ATOM 787 C C . LYS A 1 96 ? -11.586 3.452 5.764 1.00 93.38 96 LYS A C 1
ATOM 789 O O . LYS A 1 96 ? -11.759 4.647 5.975 1.00 93.38 96 LYS A O 1
ATOM 794 N N . LEU A 1 97 ? -11.455 2.556 6.745 1.00 90.75 97 LEU A N 1
ATOM 795 C CA . LEU A 1 97 ? -11.450 2.921 8.165 1.00 90.75 97 LEU A CA 1
ATOM 796 C C . LEU A 1 97 ? -10.265 3.827 8.515 1.00 90.75 97 LEU A C 1
ATOM 798 O O . LEU A 1 97 ? -10.470 4.861 9.142 1.00 90.75 97 LEU A O 1
ATOM 802 N N . LEU A 1 98 ? -9.059 3.477 8.061 1.00 89.25 98 LEU A N 1
ATOM 803 C CA . LEU A 1 98 ? -7.856 4.273 8.298 1.00 89.25 98 LEU A CA 1
ATOM 804 C C . LEU A 1 98 ? -7.959 5.665 7.662 1.00 89.25 98 LEU A C 1
ATOM 806 O O . LEU A 1 98 ? -7.686 6.662 8.319 1.00 89.25 98 LEU A O 1
ATOM 810 N N . LEU A 1 99 ? -8.416 5.750 6.411 1.00 91.06 99 LEU A N 1
ATOM 811 C CA . LEU A 1 99 ? -8.622 7.030 5.731 1.00 91.06 99 LEU A CA 1
ATOM 812 C C . LEU A 1 99 ? -9.670 7.897 6.433 1.00 91.06 99 LEU A C 1
ATOM 814 O O . LEU A 1 99 ? -9.515 9.112 6.481 1.00 91.06 99 LEU A O 1
ATOM 818 N N . ASN A 1 100 ? -10.738 7.298 6.965 1.00 89.69 100 ASN A N 1
ATOM 819 C CA . ASN A 1 100 ? -11.743 8.040 7.723 1.00 89.69 100 ASN A CA 1
ATOM 820 C C . ASN A 1 100 ? -11.174 8.584 9.036 1.00 89.69 100 ASN A C 1
ATOM 822 O O . ASN A 1 1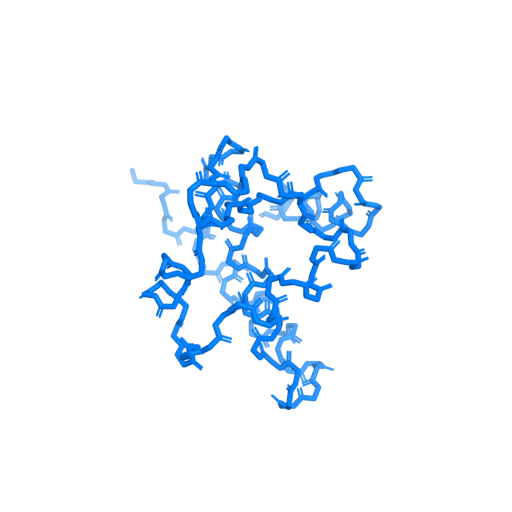00 ? -11.452 9.730 9.367 1.00 89.69 100 ASN A O 1
ATOM 826 N N . LEU A 1 101 ? -10.373 7.787 9.747 1.00 86.12 101 LEU A N 1
ATOM 827 C CA . LEU A 1 101 ? -9.723 8.202 10.988 1.00 86.12 101 LEU A CA 1
ATOM 828 C C . LEU A 1 101 ? -8.759 9.370 10.743 1.00 86.12 101 LEU A C 1
ATOM 830 O O . LEU A 1 101 ? -8.842 10.386 11.421 1.00 86.12 101 LEU A O 1
ATOM 834 N N . LEU A 1 102 ? -7.921 9.272 9.709 1.00 84.75 102 LEU A N 1
ATOM 835 C CA . LEU A 1 102 ? -6.940 10.308 9.369 1.00 84.75 102 LEU A CA 1
ATOM 836 C C . LEU A 1 102 ? -7.554 11.587 8.784 1.00 84.75 102 LEU A C 1
ATOM 838 O O . LEU A 1 102 ? -6.925 12.632 8.834 1.00 84.75 102 LEU A O 1
ATOM 842 N N . LYS A 1 103 ? -8.763 11.527 8.214 1.00 79.44 103 LYS A N 1
ATOM 843 C CA . LYS A 1 103 ? -9.497 12.726 7.764 1.00 79.44 103 LYS A CA 1
ATOM 844 C C . LYS A 1 103 ? -10.205 13.466 8.900 1.00 79.44 103 LYS A C 1
ATOM 846 O O . LYS A 1 103 ? -10.667 14.582 8.683 1.00 79.44 103 LYS A O 1
ATOM 851 N N . GLN A 1 104 ? -10.393 12.807 10.043 1.00 62.31 104 GLN A N 1
ATOM 852 C CA . GLN A 1 104 ? -11.050 13.373 11.223 1.00 62.31 104 GLN A CA 1
ATOM 853 C C . GLN A 1 104 ? -10.053 13.952 12.237 1.00 62.31 104 GLN A C 1
ATOM 855 O O . GLN A 1 104 ? -10.476 14.740 13.081 1.00 62.31 104 GLN A O 1
ATOM 860 N N . ALA A 1 105 ? -8.779 13.554 12.155 1.00 50.72 105 ALA A N 1
ATOM 861 C CA . ALA A 1 105 ? -7.656 14.113 12.909 1.00 50.72 105 ALA A CA 1
ATOM 862 C C . ALA A 1 105 ? -7.129 15.399 12.250 1.00 50.72 105 ALA A C 1
ATOM 864 O O . ALA A 1 105 ? -6.743 16.322 13.002 1.00 50.72 105 ALA A O 1
#

Radius of gyration: 13.52 Å; chains: 1; bounding box: 28×39×36 Å

Foldseek 3Di:
DPPPPLVVVLVVVLVVVLVVDDPVCNQLSQLLSVLLVVCVVPVVDKDFQVRSCVPRPPDPGCVVSQVVCVVVVQWDFDDPPPTTIIHGRCPPPVSVVVSVVSVVD